Protein AF-H0AEU6-F1 (afdb_monomer)

Secondary structure (DSSP, 8-state):
---------S---EE-SSGGGEEEETTEEEEES-EEE-TTS-EEEPS-SEEEEETTT----------B---

Mean predicted aligned error: 6.86 Å

Radius of gyratio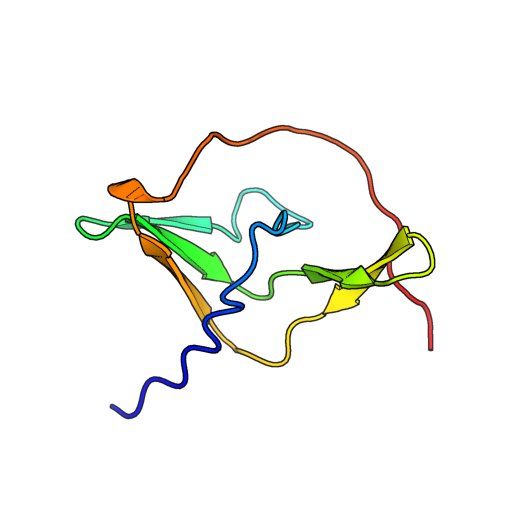n: 12.12 Å; Cα contacts (8 Å, |Δi|>4): 96; chains: 1; bounding box: 33×25×35 Å

Nearest PDB structures (foldseek):
  1d3b-assembly4_G  TM=6.554E-01  e=1.246E+00  Homo sapiens
  8xi2-assembly1_a  TM=6.110E-01  e=1.037E+00  Chlamydomonas reinhardtii
  8ro1-assembly1_g  TM=6.431E-01  e=4.776E+00  Caenorhabditis elegans
  3jcr-assembly1_r  TM=4.981E-01  e=2.439E+00  Homo sapiens

Foldseek 3Di:
DDADADDPVDDWDKDDPDPVQWDADPFAIKGAQIWTQDPVRATETDPHRIYGDGPVRDPDDDDDDGHHDDD

Solvent-accessible surface area (backbone atoms only — not comparable to full-atom values): 4764 Å² total; per-residue (Å²): 135,89,82,69,71,84,78,75,91,59,99,69,70,75,42,67,97,49,77,85,40,48,47,85,51,99,66,21,42,38,33,43,63,35,24,34,66,47,98,85,70,32,32,39,75,49,99,39,77,49,44,78,47,42,56,94,73,61,88,77,87,84,88,86,85,85,56,68,64,83,127

Sequence (71 aa):
MKFQAVILSEIGDYLLKEKEHYQWTEKGLELEKPFVVNEEGLAQRVQAEKLLITSNTLQGIQEGKFEEEIK

Structure (mmCIF, N/CA/C/O backbone):
data_AF-H0AEU6-F1
#
_entry.id   AF-H0AEU6-F1
#
loop_
_atom_site.group_PDB
_atom_site.id
_atom_site.type_symbol
_atom_site.label_atom_id
_atom_site.label_alt_id
_atom_site.label_comp_id
_atom_site.label_asym_id
_atom_site.label_entity_id
_atom_site.label_seq_id
_atom_site.pdbx_PDB_ins_code
_atom_site.Cartn_x
_atom_site.Cartn_y
_atom_site.Cartn_z
_atom_site.occupancy
_atom_site.B_iso_or_equiv
_atom_site.auth_seq_id
_atom_site.auth_comp_id
_atom_site.auth_asym_id
_atom_site.auth_atom_id
_atom_site.pdbx_PDB_model_num
ATOM 1 N N . MET A 1 1 ? -22.304 -2.471 1.948 1.00 33.59 1 MET A N 1
ATOM 2 C CA . MET A 1 1 ? -21.097 -2.056 1.198 1.00 33.59 1 MET A CA 1
ATOM 3 C C . MET A 1 1 ? -20.309 -3.309 0.852 1.00 33.59 1 MET A C 1
ATOM 5 O O . MET A 1 1 ? -20.093 -4.120 1.744 1.00 33.59 1 MET A O 1
ATOM 9 N N . LYS A 1 2 ? -19.974 -3.524 -0.424 1.00 32.97 2 LYS A N 1
ATOM 10 C CA . LYS A 1 2 ? -19.180 -4.677 -0.876 1.00 32.97 2 LYS A CA 1
ATOM 11 C C . LYS A 1 2 ? -17.722 -4.217 -0.932 1.00 32.97 2 LYS A C 1
ATOM 13 O O . LYS A 1 2 ? -17.389 -3.407 -1.784 1.00 32.97 2 LYS A O 1
ATOM 18 N N . PHE A 1 3 ? -16.896 -4.663 0.008 1.00 42.72 3 PHE A N 1
ATOM 19 C CA . PHE A 1 3 ? -15.452 -4.431 -0.035 1.00 42.72 3 PHE A CA 1
ATOM 20 C C . PHE A 1 3 ? -14.823 -5.567 -0.846 1.00 42.72 3 PHE A C 1
ATOM 22 O O . PHE A 1 3 ? -15.109 -6.736 -0.578 1.00 42.72 3 PHE A O 1
ATOM 29 N N . GLN A 1 4 ? -14.019 -5.242 -1.854 1.00 43.66 4 GLN A N 1
ATOM 30 C CA . GLN A 1 4 ? -13.190 -6.215 -2.561 1.00 43.66 4 GLN A CA 1
ATOM 31 C C . GLN A 1 4 ? -11.760 -6.029 -2.061 1.00 43.66 4 GLN A C 1
ATOM 33 O O . GLN A 1 4 ? -11.075 -5.100 -2.468 1.00 43.66 4 GLN A O 1
ATOM 38 N N . ALA A 1 5 ? -11.338 -6.889 -1.135 1.00 45.09 5 ALA A N 1
ATOM 39 C CA . ALA A 1 5 ? -9.948 -6.970 -0.711 1.00 45.09 5 ALA A CA 1
ATOM 40 C C . ALA A 1 5 ? -9.253 -8.029 -1.565 1.00 45.09 5 ALA A C 1
ATOM 42 O O . ALA A 1 5 ? -9.674 -9.187 -1.557 1.00 45.09 5 ALA A O 1
ATOM 43 N N . VAL A 1 6 ? -8.192 -7.660 -2.278 1.00 48.97 6 VAL A N 1
ATOM 44 C CA . VAL A 1 6 ? -7.242 -8.646 -2.800 1.00 48.97 6 VAL A CA 1
ATOM 45 C C . VAL A 1 6 ? -6.211 -8.863 -1.700 1.00 48.97 6 VAL A C 1
ATOM 47 O O . VAL A 1 6 ? -5.396 -7.988 -1.431 1.00 48.97 6 VAL A O 1
ATOM 50 N N . ILE A 1 7 ? -6.295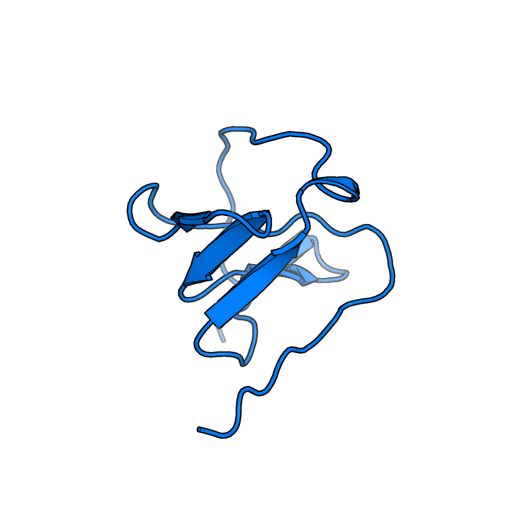 -10.003 -1.015 1.00 48.06 7 ILE A N 1
ATOM 51 C CA . ILE A 1 7 ? -5.251 -10.442 -0.089 1.00 48.06 7 ILE A CA 1
ATOM 52 C C . ILE A 1 7 ? -4.207 -11.150 -0.949 1.00 48.06 7 ILE A C 1
ATOM 54 O O . ILE A 1 7 ? -4.414 -12.296 -1.347 1.00 48.06 7 ILE A O 1
ATOM 58 N N . LEU A 1 8 ? -3.115 -10.460 -1.279 1.00 55.12 8 LEU A N 1
ATOM 59 C CA . LEU A 1 8 ? -1.940 -11.112 -1.851 1.00 55.12 8 LEU A CA 1
ATOM 60 C C . LEU A 1 8 ? -1.310 -11.920 -0.712 1.00 55.12 8 LEU A C 1
ATOM 62 O O . LEU A 1 8 ? -0.756 -11.363 0.2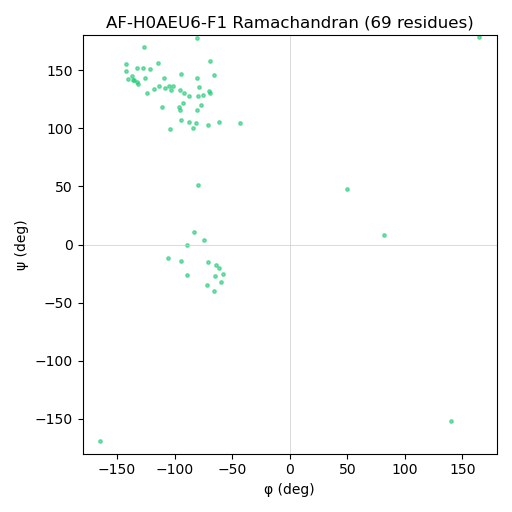31 1.00 55.12 8 LEU A O 1
ATOM 66 N N . SER A 1 9 ? -1.537 -13.232 -0.734 1.00 43.31 9 SER A N 1
ATOM 67 C CA . SER A 1 9 ? -1.220 -14.159 0.357 1.00 43.31 9 SER A CA 1
ATOM 68 C C . SER A 1 9 ? 0.267 -14.479 0.500 1.00 43.31 9 SER A C 1
ATOM 70 O O . SER A 1 9 ? 0.623 -15.298 1.342 1.00 43.31 9 SER A O 1
ATOM 72 N N . GLU A 1 10 ? 1.134 -13.848 -0.286 1.00 52.72 10 GLU A N 1
ATOM 73 C CA . GLU A 1 10 ? 2.576 -13.966 -0.131 1.00 52.72 10 GLU A CA 1
ATOM 74 C C . GLU A 1 10 ? 3.165 -12.599 0.192 1.00 52.72 10 GLU A C 1
ATOM 76 O O . GLU A 1 10 ? 2.787 -11.580 -0.377 1.00 52.72 10 GLU A O 1
ATOM 81 N N . ILE A 1 11 ? 4.032 -12.617 1.200 1.00 60.28 11 ILE A N 1
ATOM 82 C CA . ILE A 1 11 ? 4.737 -11.498 1.816 1.00 60.28 11 ILE A CA 1
ATOM 83 C C . ILE A 1 11 ? 5.259 -10.570 0.715 1.00 60.28 11 ILE A C 1
ATOM 85 O O . ILE A 1 11 ? 6.215 -10.904 0.022 1.00 60.28 11 ILE A O 1
ATOM 89 N N . GLY A 1 12 ? 4.602 -9.429 0.538 1.00 74.06 12 GLY A N 1
ATOM 90 C CA . GLY A 1 12 ? 4.934 -8.468 -0.501 1.00 74.06 12 GLY A CA 1
ATOM 91 C C . GLY A 1 12 ? 4.913 -7.059 0.056 1.00 74.06 12 GLY A C 1
ATOM 92 O O . GLY A 1 12 ? 4.056 -6.715 0.876 1.00 74.06 12 GLY A O 1
ATOM 93 N N . ASP A 1 13 ? 5.863 -6.251 -0.397 1.00 83.88 13 ASP A N 1
ATOM 94 C CA . ASP A 1 13 ? 5.896 -4.836 -0.075 1.00 83.88 13 ASP A CA 1
ATOM 95 C C . ASP A 1 13 ? 4.828 -4.102 -0.887 1.00 83.88 13 ASP A C 1
ATOM 97 O O . ASP A 1 13 ? 4.741 -4.224 -2.113 1.00 83.88 13 ASP A O 1
ATOM 101 N N . TYR A 1 14 ? 4.016 -3.316 -0.186 1.00 89.12 14 TYR A N 1
ATOM 102 C CA . TYR A 1 14 ? 3.103 -2.370 -0.809 1.00 89.12 14 TYR A CA 1
ATOM 103 C C . TYR A 1 14 ? 3.769 -1.005 -0.863 1.00 89.12 14 TYR A C 1
ATOM 105 O O . TYR A 1 14 ? 4.306 -0.513 0.131 1.00 89.12 14 TYR A O 1
ATOM 113 N N . LEU A 1 15 ? 3.699 -0.380 -2.029 1.00 90.62 15 LEU A N 1
ATOM 114 C CA . LEU A 1 15 ? 4.314 0.908 -2.293 1.00 90.62 15 LEU A CA 1
ATOM 115 C C . LEU A 1 15 ? 3.241 1.989 -2.423 1.00 90.62 15 LEU A C 1
ATOM 117 O O . LEU A 1 15 ? 2.161 1.769 -2.977 1.00 90.62 15 LEU A O 1
ATOM 121 N N . LEU A 1 16 ? 3.560 3.182 -1.928 1.00 91.44 16 LEU A N 1
ATOM 122 C CA . LEU A 1 16 ? 2.704 4.364 -1.986 1.00 91.44 16 LEU A CA 1
ATOM 123 C C . LEU A 1 16 ? 3.520 5.542 -2.489 1.00 91.44 16 LEU A C 1
ATOM 125 O O . LEU A 1 16 ? 4.650 5.747 -2.051 1.00 91.44 16 LEU A O 1
ATOM 129 N N . LYS A 1 17 ? 2.933 6.348 -3.373 1.00 88.75 17 LYS A N 1
ATOM 130 C CA . LYS A 1 17 ? 3.597 7.562 -3.868 1.00 88.75 17 LYS A CA 1
ATOM 131 C C . LYS A 1 17 ? 3.676 8.666 -2.816 1.00 88.75 17 LYS A C 1
ATOM 133 O O . LYS A 1 17 ? 4.636 9.424 -2.796 1.00 88.75 17 LYS A O 1
ATOM 138 N N . GLU A 1 18 ? 2.659 8.768 -1.966 1.00 88.88 18 GLU A N 1
ATOM 139 C CA . GLU A 1 18 ? 2.497 9.877 -1.024 1.00 88.88 18 GLU A CA 1
ATOM 140 C C . GLU A 1 18 ? 2.054 9.329 0.330 1.00 88.88 18 GLU A C 1
ATOM 142 O O . GLU A 1 18 ? 1.286 8.366 0.395 1.00 88.88 18 GLU A O 1
ATOM 147 N N . LYS A 1 19 ? 2.525 9.953 1.416 1.00 86.25 19 LYS A N 1
ATOM 148 C CA . LYS A 1 19 ? 2.185 9.541 2.788 1.00 86.25 19 LYS A CA 1
ATOM 149 C C . LYS A 1 19 ? 0.700 9.712 3.100 1.00 86.25 19 LYS A C 1
ATOM 151 O O . LYS A 1 19 ? 0.170 8.973 3.917 1.00 86.25 19 LYS A O 1
ATOM 156 N N . GLU A 1 20 ? 0.027 10.650 2.437 1.00 90.19 20 GLU A N 1
ATOM 157 C CA . GLU A 1 20 ? -1.416 10.864 2.594 1.00 90.19 20 GLU A CA 1
ATOM 158 C C . GLU A 1 20 ? -2.262 9.670 2.123 1.00 90.19 20 GLU A C 1
ATOM 160 O O . GLU A 1 20 ? -3.418 9.550 2.515 1.00 90.19 20 GLU A O 1
ATOM 165 N N . HIS A 1 21 ? -1.696 8.763 1.320 1.00 91.12 21 HIS A N 1
ATOM 166 C CA . HIS A 1 21 ? -2.396 7.584 0.809 1.00 91.12 21 HIS A CA 1
ATOM 167 C C . HIS A 1 21 ? -2.429 6.400 1.787 1.00 91.12 21 HIS A C 1
ATOM 169 O O . HIS A 1 21 ? -2.824 5.301 1.394 1.00 91.12 21 HIS A O 1
ATOM 175 N N . TYR A 1 22 ? -2.034 6.581 3.049 1.00 91.94 22 TYR A N 1
ATOM 176 C CA . TYR A 1 22 ? -2.309 5.588 4.082 1.00 91.94 22 TYR A CA 1
ATOM 177 C C . TYR A 1 22 ? -2.868 6.202 5.357 1.00 91.94 22 TYR A C 1
ATOM 179 O O . TYR A 1 22 ? -2.554 7.330 5.733 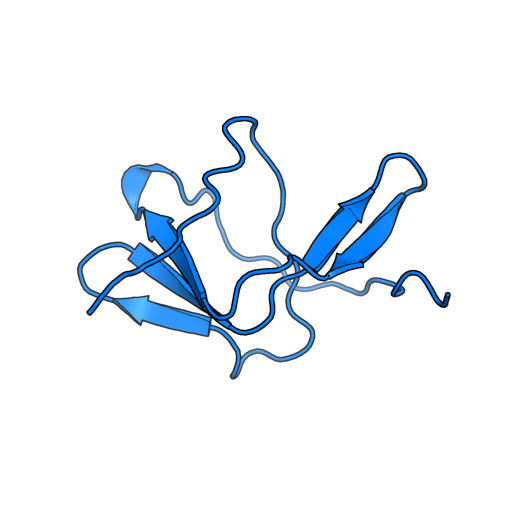1.00 91.94 22 TYR A O 1
ATOM 187 N N . GLN A 1 23 ? -3.656 5.403 6.069 1.00 92.94 23 GLN A N 1
ATOM 188 C CA . GLN A 1 23 ? -4.177 5.759 7.381 1.00 92.94 23 GLN A CA 1
ATOM 189 C C . GLN A 1 23 ? -4.169 4.565 8.332 1.00 92.94 23 GLN A C 1
ATOM 191 O O . GLN A 1 23 ? -4.457 3.428 7.954 1.00 92.94 23 GLN A O 1
ATOM 196 N N . TRP A 1 24 ? -3.854 4.831 9.597 1.00 91.00 24 TRP A N 1
ATOM 197 C CA . TRP A 1 24 ? -3.986 3.843 10.6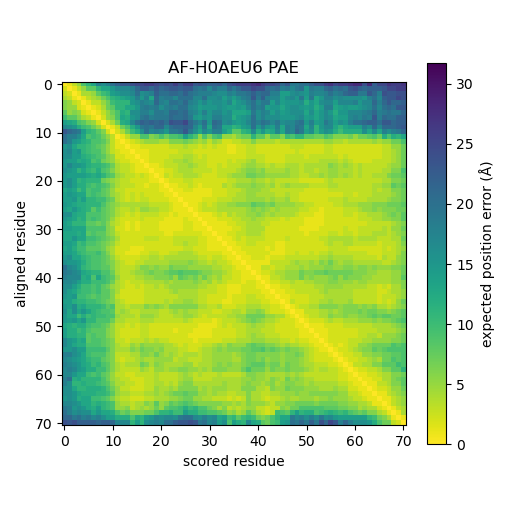60 1.00 91.00 24 TRP A CA 1
ATOM 198 C C . TRP A 1 24 ? -5.441 3.727 11.107 1.00 91.00 24 TRP A C 1
ATOM 200 O O . TRP A 1 24 ? -6.123 4.723 11.337 1.00 91.00 24 TRP A O 1
ATOM 210 N N . THR A 1 25 ? -5.895 2.491 11.270 1.00 91.19 25 THR A N 1
ATOM 211 C CA . THR A 1 25 ? -7.222 2.130 11.771 1.00 91.19 25 THR A CA 1
ATOM 212 C C . THR A 1 25 ? -7.080 1.164 12.945 1.00 91.19 25 THR A C 1
ATOM 214 O O . THR A 1 25 ? -6.011 0.595 13.168 1.00 91.19 25 THR A O 1
ATOM 217 N N . GLU A 1 26 ? -8.175 0.890 13.657 1.00 90.31 26 GLU A N 1
ATOM 218 C CA . GLU A 1 26 ? -8.190 -0.122 14.726 1.00 90.31 26 GLU A CA 1
ATOM 219 C C . GLU A 1 26 ? -7.777 -1.524 14.241 1.00 90.31 26 GLU A C 1
ATOM 221 O O . GLU A 1 26 ? -7.297 -2.339 15.025 1.00 90.31 26 GLU A O 1
ATOM 226 N N . LYS A 1 27 ? -7.956 -1.819 12.946 1.00 86.75 27 LYS A N 1
ATOM 227 C CA . LYS A 1 27 ? -7.674 -3.137 12.356 1.00 86.75 27 LYS A CA 1
ATOM 228 C C . LYS A 1 27 ? -6.277 -3.241 11.741 1.00 86.75 27 LYS A C 1
ATOM 230 O O . LYS A 1 27 ? -5.830 -4.352 11.457 1.00 86.75 27 LYS A O 1
ATOM 235 N N . GLY A 1 28 ? -5.595 -2.117 11.529 1.00 90.12 28 GLY A N 1
ATOM 236 C CA . GLY A 1 28 ? -4.305 -2.057 10.845 1.00 90.12 28 GLY A CA 1
ATOM 237 C C . GLY A 1 28 ? -4.181 -0.851 9.917 1.00 90.12 28 GLY A C 1
ATOM 238 O O . GLY A 1 28 ? -4.805 0.184 10.149 1.00 90.12 28 GLY A O 1
ATOM 239 N N . LEU A 1 29 ? -3.368 -0.987 8.876 1.00 90.88 29 LEU A N 1
ATOM 240 C CA . LEU A 1 29 ? -3.041 0.076 7.933 1.00 90.88 29 LEU A CA 1
ATOM 241 C C . LEU A 1 29 ? -3.940 -0.015 6.696 1.00 90.88 29 LEU A C 1
ATOM 243 O O . LEU A 1 29 ? -3.907 -1.013 5.977 1.00 90.88 29 LEU A O 1
ATOM 247 N N . GLU A 1 30 ? -4.742 1.014 6.445 1.00 92.19 30 GLU A N 1
ATOM 248 C CA . GLU A 1 30 ? -5.511 1.135 5.207 1.00 92.19 30 GLU A CA 1
ATOM 249 C C . GLU A 1 30 ? -4.704 1.928 4.179 1.00 92.19 30 GLU A C 1
ATOM 251 O O . GLU A 1 30 ? -4.181 2.997 4.490 1.00 92.19 30 GLU A O 1
ATOM 256 N N . LEU A 1 31 ? -4.605 1.388 2.967 1.00 92.12 31 LEU A N 1
ATOM 257 C CA . LEU A 1 31 ? -3.868 1.941 1.841 1.00 92.12 31 LEU A CA 1
ATOM 258 C C . LEU A 1 31 ? -4.828 2.345 0.730 1.00 92.12 31 LEU A C 1
ATOM 260 O O . LEU A 1 31 ? -5.707 1.565 0.356 1.00 92.12 31 LEU A O 1
ATOM 264 N N . GLU A 1 32 ? -4.609 3.515 0.147 1.00 92.69 32 GLU A N 1
ATOM 265 C CA . GLU A 1 32 ? -5.319 3.992 -1.034 1.00 92.69 32 GLU A CA 1
ATOM 266 C C . GLU A 1 32 ? -4.396 3.963 -2.251 1.00 92.69 32 GLU A C 1
ATOM 268 O O . GLU A 1 32 ? -3.246 4.393 -2.193 1.00 92.69 32 GLU A O 1
ATOM 273 N N . LYS A 1 33 ? -4.909 3.460 -3.381 1.00 89.56 33 LYS A N 1
ATOM 274 C CA . LYS A 1 33 ? -4.159 3.366 -4.650 1.00 89.56 33 LYS A CA 1
ATOM 275 C C . LYS A 1 33 ? -2.756 2.717 -4.507 1.00 89.56 33 LYS A C 1
ATOM 277 O O . LYS A 1 33 ? -1.793 3.278 -5.038 1.00 89.56 33 LYS A O 1
ATOM 282 N N . PRO A 1 34 ? -2.610 1.567 -3.819 1.00 91.00 34 PRO A N 1
ATOM 283 C CA . PRO A 1 34 ? -1.296 0.974 -3.610 1.00 91.00 34 PRO A CA 1
ATOM 284 C C . PRO A 1 34 ? -0.699 0.420 -4.907 1.00 91.00 34 PRO A C 1
ATOM 286 O O . PRO A 1 34 ? -1.410 0.074 -5.858 1.00 91.00 34 PRO A O 1
ATOM 289 N N . PHE A 1 35 ? 0.622 0.298 -4.907 1.00 90.50 35 PHE A N 1
ATOM 290 C CA . PHE A 1 35 ? 1.400 -0.387 -5.930 1.00 90.50 35 PHE A CA 1
ATOM 291 C C . PHE A 1 35 ? 2.068 -1.624 -5.330 1.00 90.50 35 PHE A C 1
ATOM 293 O O . PHE A 1 35 ? 2.299 -1.690 -4.123 1.00 90.50 35 PHE A O 1
ATOM 300 N N . VAL A 1 36 ? 2.391 -2.588 -6.181 1.00 89.56 36 VAL A N 1
ATOM 301 C CA . VAL A 1 36 ? 3.220 -3.754 -5.859 1.00 89.56 36 VAL A CA 1
ATOM 3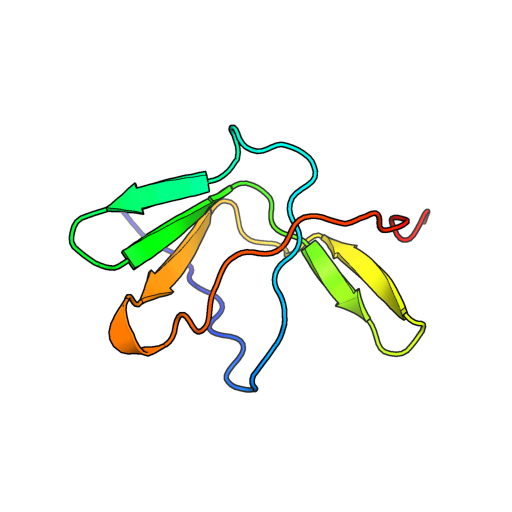02 C C . VAL A 1 36 ? 4.343 -3.848 -6.875 1.00 89.56 36 VAL A C 1
ATOM 304 O O . VAL A 1 36 ? 4.193 -3.388 -8.004 1.00 89.56 36 VAL A O 1
ATOM 307 N N . VAL A 1 37 ? 5.470 -4.422 -6.481 1.00 86.56 37 VAL A N 1
ATOM 308 C CA . VAL A 1 37 ? 6.587 -4.649 -7.400 1.00 86.56 37 VAL A CA 1
ATOM 309 C C . VAL A 1 37 ? 6.298 -5.897 -8.237 1.00 86.56 37 VAL A C 1
ATOM 311 O O . VAL A 1 37 ? 5.955 -6.940 -7.680 1.00 86.56 37 VAL A O 1
ATOM 314 N N . ASN A 1 38 ? 6.390 -5.785 -9.562 1.00 83.94 38 ASN A N 1
ATOM 315 C CA . ASN A 1 38 ? 6.267 -6.919 -10.479 1.00 83.94 38 ASN A CA 1
ATOM 316 C C . ASN A 1 38 ? 7.591 -7.712 -10.564 1.00 83.94 38 ASN A C 1
ATOM 318 O O . ASN A 1 38 ? 8.602 -7.339 -9.971 1.00 83.94 38 ASN A O 1
ATOM 322 N N . GLU A 1 39 ? 7.607 -8.808 -11.325 1.00 83.38 39 GLU A N 1
ATOM 323 C CA . GLU A 1 39 ? 8.808 -9.645 -11.502 1.00 83.38 39 GLU A CA 1
ATOM 324 C C . GLU A 1 39 ? 9.989 -8.898 -12.156 1.00 83.38 39 GLU A C 1
ATOM 326 O O . GLU A 1 39 ? 11.140 -9.300 -12.001 1.00 83.38 39 GLU A O 1
ATOM 331 N N . GLU A 1 40 ? 9.718 -7.790 -12.849 1.00 83.38 40 GLU A N 1
ATOM 332 C CA . GLU A 1 40 ? 10.716 -6.935 -13.501 1.00 83.38 40 GLU A CA 1
ATOM 333 C C . GLU A 1 40 ? 11.258 -5.833 -12.573 1.00 83.38 40 GLU A C 1
ATOM 335 O O . GLU A 1 40 ? 12.123 -5.053 -12.973 1.00 83.38 40 GLU A O 1
ATOM 340 N N . GLY A 1 41 ? 10.779 -5.755 -11.327 1.00 82.94 41 GLY A N 1
ATOM 341 C CA . GLY A 1 41 ? 11.191 -4.728 -10.369 1.00 82.94 41 GLY A CA 1
ATOM 342 C C . GLY A 1 41 ? 10.466 -3.385 -10.526 1.00 82.94 41 GLY A C 1
ATOM 343 O O . GLY A 1 41 ? 10.841 -2.417 -9.863 1.00 82.94 41 GLY A O 1
ATOM 344 N N . LEU A 1 42 ? 9.434 -3.307 -11.369 1.00 87.06 42 LEU A N 1
ATOM 345 C CA . LEU A 1 42 ? 8.647 -2.095 -11.607 1.00 87.06 42 LEU A CA 1
ATOM 346 C C . LEU A 1 42 ? 7.396 -2.063 -10.729 1.00 87.06 42 LEU A C 1
ATOM 348 O O . LEU A 1 42 ? 6.786 -3.094 -10.440 1.00 87.06 42 LEU A O 1
ATOM 352 N N . ALA A 1 43 ? 6.980 -0.867 -10.317 1.00 89.38 43 ALA A N 1
ATOM 353 C CA . ALA A 1 43 ? 5.776 -0.712 -9.516 1.00 89.38 43 ALA A CA 1
ATOM 354 C C . ALA A 1 43 ? 4.521 -0.754 -10.397 1.00 89.38 43 ALA A C 1
ATOM 356 O O . ALA A 1 43 ? 4.271 0.137 -11.211 1.00 89.38 43 ALA A O 1
ATOM 357 N N . GLN A 1 44 ? 3.695 -1.769 -10.180 1.00 88.69 44 GLN A N 1
ATOM 358 C CA . GLN A 1 44 ? 2.412 -1.963 -10.832 1.00 88.69 44 GLN A CA 1
ATOM 359 C C . GLN A 1 44 ? 1.273 -1.582 -9.885 1.00 88.69 44 GLN A C 1
ATOM 361 O O . GLN A 1 44 ? 1.229 -1.995 -8.725 1.00 88.69 44 GLN A O 1
ATOM 366 N N . ARG A 1 45 ? 0.305 -0.809 -10.383 1.00 88.62 45 ARG A N 1
ATOM 367 C CA . ARG A 1 45 ? -0.849 -0.396 -9.581 1.00 88.62 45 ARG A CA 1
ATOM 368 C C . ARG A 1 45 ? -1.778 -1.572 -9.279 1.00 88.62 45 ARG A C 1
ATOM 370 O O . ARG A 1 45 ? -2.234 -2.268 -10.188 1.00 88.62 45 ARG A O 1
ATOM 377 N N . VAL A 1 46 ? -2.132 -1.731 -8.006 1.00 87.94 46 VAL A N 1
ATOM 378 C CA . VAL A 1 46 ? -3.135 -2.706 -7.568 1.00 87.94 46 VAL A CA 1
ATOM 379 C C . VAL A 1 46 ? -4.517 -2.251 -8.038 1.00 87.94 46 VAL A C 1
ATOM 381 O O . VAL A 1 46 ? -4.911 -1.099 -7.843 1.00 87.94 46 VAL A O 1
ATOM 384 N N . GLN A 1 47 ? -5.285 -3.164 -8.636 1.00 84.50 47 GLN A N 1
ATOM 385 C CA . GLN A 1 47 ? -6.657 -2.910 -9.098 1.00 84.50 47 GLN A CA 1
ATOM 386 C C . GLN A 1 47 ? -7.678 -2.979 -7.949 1.00 84.50 47 GLN A C 1
ATOM 388 O O . GLN A 1 47 ? -8.681 -3.684 -8.023 1.00 84.50 47 GLN A O 1
ATOM 393 N N . ALA A 1 48 ? -7.407 -2.259 -6.865 1.00 81.88 48 ALA A N 1
ATOM 394 C CA . ALA A 1 48 ? -8.316 -2.094 -5.742 1.00 81.88 48 ALA A CA 1
ATOM 395 C C . ALA A 1 48 ? -8.332 -0.622 -5.325 1.00 81.88 48 ALA A C 1
ATOM 397 O O . ALA A 1 48 ? -7.300 0.049 -5.336 1.00 81.88 48 ALA A O 1
ATOM 398 N N . GLU A 1 49 ? -9.508 -0.111 -4.958 1.00 82.31 49 GLU A N 1
ATOM 399 C CA . GLU A 1 49 ? -9.628 1.264 -4.459 1.00 82.31 49 GLU A CA 1
ATOM 400 C C . GLU A 1 49 ? -8.900 1.425 -3.121 1.00 82.31 49 GLU A C 1
ATOM 402 O O . GLU A 1 49 ? -8.218 2.428 -2.899 1.00 82.31 49 GLU A O 1
ATOM 407 N N . LYS A 1 50 ? -9.025 0.408 -2.257 1.00 86.94 50 LYS A N 1
ATOM 408 C CA . LYS A 1 50 ? -8.456 0.362 -0.912 1.00 86.94 50 LYS A CA 1
ATOM 409 C C . LYS A 1 50 ? -7.950 -1.032 -0.571 1.00 86.94 50 LYS A C 1
ATOM 411 O O . LYS A 1 50 ? -8.531 -2.030 -1.000 1.00 86.94 50 LYS A O 1
ATOM 416 N N . LEU A 1 51 ? -6.913 -1.093 0.255 1.00 88.31 51 LEU A N 1
ATOM 417 C CA . LEU A 1 51 ? -6.361 -2.333 0.795 1.00 88.31 51 LEU A CA 1
ATOM 418 C C . LEU A 1 51 ? -6.160 -2.188 2.304 1.00 88.31 51 LEU A C 1
ATOM 420 O O . LEU A 1 51 ? -5.741 -1.136 2.765 1.00 88.31 51 LEU A O 1
ATOM 424 N N . LEU A 1 52 ? -6.467 -3.231 3.075 1.00 89.31 52 LEU A N 1
ATOM 425 C CA . LEU A 1 52 ? -6.226 -3.260 4.519 1.00 89.31 52 LEU A CA 1
ATOM 426 C C . LEU A 1 52 ? -5.115 -4.262 4.827 1.00 89.31 52 LEU A C 1
ATOM 428 O O . LEU A 1 52 ? -5.287 -5.458 4.593 1.00 89.31 52 LEU A O 1
ATOM 432 N N . ILE A 1 53 ? -4.016 -3.778 5.399 1.00 87.62 53 ILE A N 1
ATOM 433 C CA . ILE A 1 53 ? -2.962 -4.605 5.984 1.00 87.62 53 ILE A CA 1
ATOM 434 C C . ILE A 1 53 ? -3.241 -4.706 7.477 1.00 87.62 53 ILE A C 1
ATOM 436 O O . ILE A 1 53 ? -3.204 -3.710 8.198 1.00 87.62 53 ILE A O 1
ATOM 440 N N . THR A 1 54 ? -3.530 -5.909 7.957 1.00 88.19 54 THR A N 1
ATOM 441 C CA . THR A 1 54 ? -3.824 -6.133 9.372 1.00 88.19 54 THR A CA 1
ATOM 442 C C . THR A 1 54 ? -2.601 -5.870 10.254 1.00 88.19 54 THR A C 1
ATOM 444 O O . THR A 1 54 ? -1.461 -6.118 9.860 1.00 88.19 54 THR A O 1
ATOM 447 N N . SER A 1 55 ? -2.812 -5.360 11.468 1.00 84.12 55 SER A N 1
ATOM 448 C CA . SER A 1 55 ? -1.711 -4.956 12.362 1.00 84.12 55 SER A CA 1
ATOM 449 C C . SER A 1 55 ? -0.757 -6.100 12.728 1.00 84.12 55 SER A C 1
ATOM 451 O O . SER A 1 55 ? 0.440 -5.880 12.871 1.00 84.12 55 SER A O 1
ATOM 453 N N . ASN A 1 56 ? -1.262 -7.330 12.823 1.00 84.25 56 ASN A N 1
ATOM 454 C CA . ASN A 1 56 ? -0.473 -8.534 13.096 1.00 84.25 56 ASN A CA 1
ATOM 455 C C . ASN A 1 56 ? 0.423 -8.977 11.925 1.00 84.25 56 ASN A C 1
ATOM 457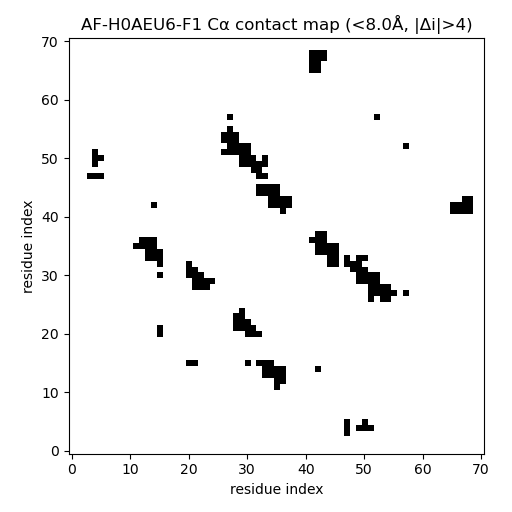 O O . ASN A 1 56 ? 1.297 -9.814 12.129 1.00 84.25 56 ASN A O 1
ATOM 461 N N . THR A 1 57 ? 0.197 -8.461 10.714 1.00 83.19 57 THR A N 1
ATOM 462 C CA . THR A 1 57 ? 0.977 -8.803 9.512 1.00 83.19 57 THR A CA 1
ATOM 463 C C . THR A 1 57 ? 1.936 -7.692 9.092 1.00 83.19 57 THR A C 1
ATOM 465 O O . THR A 1 57 ? 2.782 -7.919 8.231 1.00 83.19 57 THR A O 1
ATOM 468 N N . LEU A 1 58 ? 1.816 -6.491 9.668 1.00 82.75 58 LEU A N 1
ATOM 469 C CA . LEU A 1 58 ? 2.670 -5.363 9.315 1.00 82.75 58 LEU A CA 1
ATOM 470 C C . LEU A 1 58 ? 4.051 -5.507 9.967 1.00 82.75 58 LEU A C 1
ATOM 472 O O . LEU A 1 58 ? 4.167 -5.521 11.190 1.00 82.75 58 LEU A O 1
ATOM 476 N N . GLN A 1 59 ? 5.101 -5.560 9.147 1.00 83.94 59 GLN A N 1
ATOM 477 C CA . GLN A 1 59 ? 6.485 -5.620 9.631 1.00 83.94 59 GLN A CA 1
ATOM 478 C C . GLN A 1 59 ? 7.113 -4.232 9.835 1.00 83.94 59 GLN A C 1
ATOM 480 O O . GLN A 1 59 ? 7.999 -4.075 10.671 1.00 83.94 59 GLN A O 1
ATOM 485 N N . GLY A 1 60 ? 6.644 -3.215 9.109 1.00 84.69 60 GLY A N 1
ATOM 486 C CA . GLY A 1 60 ? 7.118 -1.839 9.232 1.00 84.69 60 GLY A CA 1
ATOM 487 C C . GLY A 1 60 ? 6.706 -0.970 8.045 1.00 84.69 60 GLY A C 1
ATOM 488 O O . GLY A 1 60 ? 6.065 -1.446 7.112 1.00 84.69 60 GLY A O 1
ATOM 489 N N . ILE A 1 61 ? 7.082 0.309 8.094 1.00 86.44 61 ILE A N 1
ATOM 490 C CA . ILE A 1 61 ? 6.960 1.258 6.980 1.00 86.44 61 ILE A CA 1
ATOM 491 C C . ILE A 1 61 ? 8.354 1.826 6.725 1.00 86.44 61 ILE A C 1
ATOM 493 O O . ILE A 1 61 ? 9.023 2.265 7.661 1.00 86.44 61 ILE A O 1
ATOM 497 N N . GLN A 1 62 ? 8.786 1.805 5.468 1.00 87.06 62 GLN A N 1
ATOM 498 C CA . GLN A 1 62 ? 10.074 2.341 5.034 1.00 87.06 62 GLN A CA 1
ATOM 499 C C . GLN A 1 62 ? 9.854 3.416 3.970 1.00 87.06 62 GLN A C 1
ATOM 501 O O . GLN A 1 62 ? 8.874 3.380 3.228 1.00 87.06 62 GLN A O 1
ATOM 506 N N . GLU A 1 63 ? 10.767 4.382 3.906 1.00 87.62 63 GLU A N 1
ATOM 507 C CA . GLU A 1 63 ? 10.757 5.433 2.889 1.00 87.62 63 GLU A CA 1
ATOM 508 C C . GLU A 1 63 ? 11.784 5.115 1.804 1.00 87.62 63 GLU A C 1
ATOM 510 O O . GLU A 1 63 ? 12.911 4.713 2.093 1.00 87.62 63 GLU A O 1
ATOM 51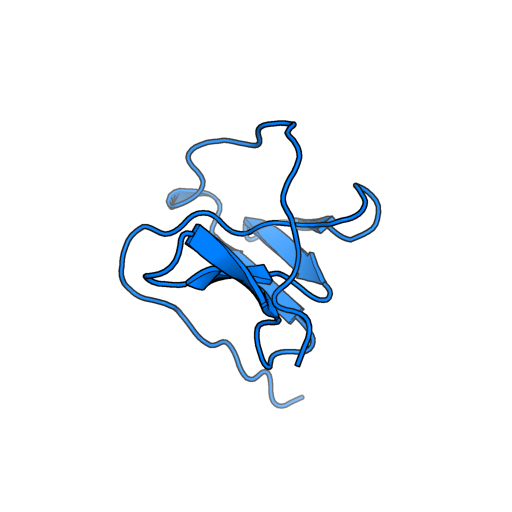5 N N . GLY A 1 64 ? 11.399 5.309 0.546 1.00 87.38 64 GLY A N 1
ATOM 516 C CA . GLY A 1 64 ? 12.233 4.980 -0.602 1.00 87.38 64 GLY A CA 1
ATOM 517 C C . GLY A 1 64 ? 11.730 5.634 -1.882 1.00 87.38 64 GLY A C 1
ATOM 518 O O . GLY A 1 64 ? 10.865 6.509 -1.857 1.00 87.38 64 GLY A O 1
ATOM 519 N N . LYS A 1 65 ? 12.294 5.210 -3.011 1.00 86.06 65 LYS A N 1
ATOM 520 C CA . LYS A 1 65 ? 11.877 5.629 -4.353 1.00 86.06 65 LYS A CA 1
ATOM 521 C C . LYS A 1 65 ? 11.584 4.389 -5.184 1.00 86.06 65 LYS A C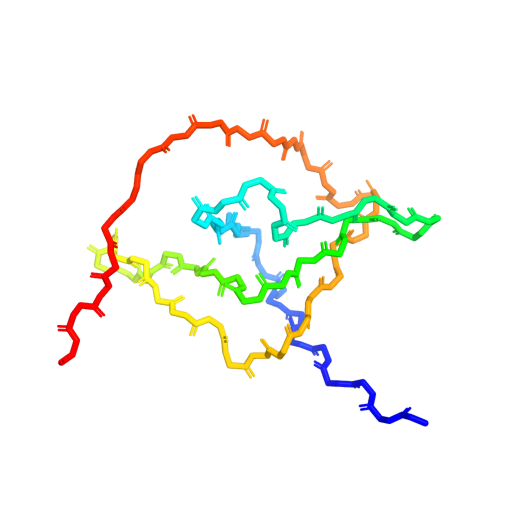 1
ATOM 523 O O . LYS A 1 65 ? 12.294 3.397 -5.056 1.00 86.06 65 LYS A O 1
ATOM 528 N N . PHE A 1 66 ? 10.576 4.477 -6.039 1.00 87.06 66 PHE A N 1
ATOM 529 C CA . PHE A 1 66 ? 10.250 3.448 -7.017 1.00 87.06 66 PHE A CA 1
ATOM 530 C C . PHE A 1 66 ? 9.802 4.098 -8.324 1.00 87.06 66 PHE A C 1
ATOM 532 O O . PHE A 1 66 ? 9.313 5.231 -8.326 1.00 87.06 66 PHE A O 1
ATOM 539 N N . GLU A 1 67 ? 9.964 3.367 -9.420 1.00 84.00 67 GLU A N 1
ATOM 540 C CA . GLU A 1 67 ? 9.492 3.761 -10.743 1.00 84.00 67 GLU A CA 1
ATOM 541 C C . GLU A 1 67 ? 8.243 2.948 -11.095 1.00 84.00 67 GLU A C 1
ATOM 543 O O . GLU A 1 67 ? 8.160 1.752 -10.814 1.00 84.00 67 GLU A O 1
ATOM 548 N N . GLU A 1 68 ? 7.236 3.624 -11.645 1.00 83.81 68 GLU A N 1
ATOM 549 C CA . GLU A 1 68 ? 5.990 2.991 -12.081 1.00 83.81 68 GLU A CA 1
ATOM 550 C C . GLU A 1 68 ? 6.183 2.334 -13.448 1.00 83.81 68 GLU A C 1
ATOM 552 O O . GLU A 1 68 ? 6.863 2.888 -14.312 1.00 83.81 68 GLU A O 1
ATOM 557 N N . GLU A 1 69 ? 5.551 1.178 -13.657 1.00 79.12 69 GLU A N 1
ATOM 558 C CA . GLU A 1 69 ? 5.435 0.570 -14.982 1.00 79.12 69 GLU A CA 1
ATOM 559 C C . GLU A 1 69 ? 4.656 1.522 -15.911 1.00 79.12 69 GLU A C 1
ATOM 561 O O . GLU A 1 69 ? 3.438 1.683 -15.793 1.00 79.12 69 GLU A O 1
ATOM 566 N N . ILE A 1 70 ? 5.362 2.186 -16.830 1.00 72.75 70 ILE A N 1
ATOM 567 C CA . ILE A 1 70 ? 4.748 3.043 -17.849 1.00 72.75 70 ILE A CA 1
ATOM 568 C C . ILE A 1 70 ? 4.254 2.130 -18.975 1.00 72.75 70 ILE A C 1
ATOM 570 O O . ILE A 1 70 ? 5.061 1.618 -19.749 1.00 72.75 70 ILE A O 1
ATOM 574 N N . LYS A 1 71 ? 2.938 1.910 -19.051 1.00 57.34 71 LYS A N 1
ATOM 575 C CA . LYS A 1 71 ? 2.297 1.230 -20.190 1.00 57.34 71 LYS A CA 1
ATOM 576 C C . LYS A 1 71 ? 2.056 2.162 -21.367 1.00 57.34 71 LYS A C 1
ATOM 578 O O . LYS A 1 71 ? 1.661 3.325 -21.126 1.00 57.34 71 LYS A O 1
#

pLDDT: mean 80.23, std 15.81, range [32.97, 92.94]